Protein AF-A0A645JPK5-F1 (afdb_monomer)

Radius of gyration: 47.93 Å; Cα contacts (8 Å, |Δi|>4): 24; chains: 1; bounding box: 99×26×130 Å

Structure (mmCIF, N/CA/C/O backbone):
data_AF-A0A645JPK5-F1
#
_entry.id   AF-A0A645JPK5-F1
#
loop_
_atom_site.group_PDB
_atom_site.id
_atom_site.type_symbol
_atom_site.label_atom_id
_atom_site.label_alt_id
_atom_site.label_comp_id
_atom_site.label_asym_id
_atom_site.label_entity_id
_atom_site.label_seq_id
_atom_site.pdbx_PDB_ins_code
_atom_site.Cartn_x
_atom_site.Cartn_y
_atom_site.Cartn_z
_atom_site.occupancy
_atom_site.B_iso_or_equiv
_atom_site.auth_seq_id
_atom_site.auth_comp_id
_atom_site.auth_asym_id
_atom_site.auth_atom_id
_atom_site.pdbx_PDB_model_num
ATOM 1 N N . MET A 1 1 ? 62.594 5.667 -99.489 1.00 52.34 1 MET A N 1
ATOM 2 C CA . MET A 1 1 ? 62.753 5.008 -98.170 1.00 52.34 1 MET A CA 1
ATOM 3 C C . MET A 1 1 ? 61.834 5.571 -97.069 1.00 52.34 1 MET A C 1
ATOM 5 O O . MET A 1 1 ? 61.989 5.196 -95.918 1.00 52.34 1 MET A O 1
ATOM 9 N N . THR A 1 2 ? 60.849 6.430 -97.371 1.00 61.88 2 THR A N 1
ATOM 10 C CA . THR A 1 2 ? 60.005 7.110 -96.360 1.00 61.88 2 THR A CA 1
ATOM 11 C C . THR A 1 2 ? 58.621 6.485 -96.132 1.00 61.88 2 THR A C 1
ATOM 13 O O . THR A 1 2 ? 57.985 6.806 -95.134 1.00 61.88 2 THR A O 1
ATOM 16 N N . GLN A 1 3 ? 58.155 5.581 -97.003 1.00 62.41 3 GLN A N 1
ATOM 17 C CA . GLN A 1 3 ? 56.875 4.873 -96.820 1.00 62.41 3 GLN A CA 1
ATOM 18 C C . GLN A 1 3 ? 56.966 3.747 -95.782 1.00 62.41 3 GLN A C 1
ATOM 20 O O . GLN A 1 3 ? 56.109 3.652 -94.914 1.00 62.41 3 GLN A O 1
ATOM 25 N N . LEU A 1 4 ? 58.057 2.976 -95.777 1.00 62.00 4 LEU A N 1
ATOM 26 C CA . LEU A 1 4 ? 58.202 1.825 -94.880 1.00 62.00 4 LEU A CA 1
ATOM 27 C C . LEU A 1 4 ? 58.240 2.217 -93.391 1.00 62.00 4 LEU A C 1
ATOM 29 O O . LEU A 1 4 ? 57.650 1.542 -92.554 1.00 62.00 4 LEU A O 1
ATOM 33 N N . ASN A 1 5 ? 58.860 3.356 -93.060 1.00 69.94 5 ASN A N 1
ATOM 34 C CA . ASN A 1 5 ? 58.852 3.886 -91.691 1.00 69.94 5 ASN A CA 1
ATOM 35 C C . ASN A 1 5 ? 57.457 4.346 -91.243 1.00 69.94 5 ASN A C 1
ATOM 37 O O . ASN A 1 5 ? 57.164 4.323 -90.049 1.00 69.94 5 ASN A O 1
ATOM 41 N N . ARG A 1 6 ? 56.595 4.763 -92.180 1.00 72.69 6 ARG A N 1
ATOM 42 C CA . ARG A 1 6 ? 55.218 5.159 -91.876 1.00 72.69 6 ARG A CA 1
ATOM 43 C C . ARG A 1 6 ? 54.347 3.933 -91.627 1.00 72.69 6 ARG A C 1
ATOM 45 O O . ARG A 1 6 ? 53.636 3.916 -90.629 1.00 72.69 6 ARG A O 1
ATOM 52 N N . ASP A 1 7 ? 54.476 2.901 -92.452 1.00 69.81 7 ASP A N 1
ATOM 53 C CA . ASP A 1 7 ? 53.719 1.657 -92.276 1.00 69.81 7 ASP A CA 1
ATOM 54 C C . ASP A 1 7 ? 54.111 0.952 -90.969 1.00 69.81 7 ASP A C 1
ATOM 56 O O . ASP A 1 7 ? 53.245 0.526 -90.204 1.00 69.81 7 ASP A O 1
ATOM 60 N N . TYR A 1 8 ? 55.405 0.934 -90.630 1.00 75.69 8 TYR A N 1
ATOM 61 C CA . TYR A 1 8 ? 55.874 0.393 -89.351 1.00 75.69 8 TYR A CA 1
ATOM 62 C C . TYR A 1 8 ? 55.350 1.196 -88.149 1.00 75.69 8 TYR A C 1
ATOM 64 O O . TYR A 1 8 ? 54.954 0.616 -87.138 1.00 75.69 8 TYR A O 1
ATOM 72 N N . ALA A 1 9 ? 55.289 2.529 -88.261 1.00 74.19 9 ALA A N 1
ATOM 73 C CA . ALA A 1 9 ? 54.718 3.383 -87.221 1.00 74.19 9 ALA A CA 1
ATOM 74 C C . ALA A 1 9 ? 53.208 3.148 -87.035 1.00 74.19 9 ALA A C 1
ATOM 76 O O . ALA A 1 9 ? 52.733 3.128 -85.899 1.00 74.19 9 ALA A O 1
ATOM 77 N N . VAL A 1 10 ? 52.462 2.911 -88.120 1.00 77.62 10 VAL A N 1
ATOM 78 C CA . VAL A 1 10 ? 51.020 2.614 -88.069 1.00 77.62 10 VAL A CA 1
ATOM 79 C C . VAL A 1 10 ? 50.760 1.244 -87.442 1.00 77.62 10 VAL A C 1
ATOM 81 O O . VAL A 1 10 ? 49.913 1.123 -86.556 1.00 77.62 10 VAL A O 1
ATOM 84 N N . HIS A 1 11 ? 51.508 0.211 -87.836 1.00 77.19 11 HIS A N 1
ATOM 85 C CA . HIS A 1 11 ? 51.357 -1.122 -87.249 1.00 77.19 11 HIS A CA 1
ATOM 86 C C . HIS A 1 11 ? 51.757 -1.159 -85.772 1.00 77.19 11 HIS A C 1
ATOM 88 O O . HIS A 1 11 ? 51.041 -1.758 -84.967 1.00 77.19 11 HIS A O 1
ATOM 94 N N . LYS A 1 12 ? 52.838 -0.465 -85.398 1.00 80.06 12 LYS A N 1
ATOM 95 C CA . LYS A 1 12 ? 53.250 -0.330 -83.998 1.00 80.06 12 LYS A CA 1
ATOM 96 C C . LYS A 1 12 ? 52.199 0.416 -83.172 1.00 80.06 12 LYS A C 1
ATOM 98 O O . LYS A 1 12 ? 51.814 -0.067 -82.116 1.00 80.06 12 LYS A O 1
ATOM 103 N N . SER A 1 13 ? 51.663 1.525 -83.685 1.00 79.50 13 SER A N 1
ATOM 104 C CA . SER A 1 13 ? 50.603 2.282 -83.007 1.00 79.50 13 SER A CA 1
ATOM 105 C C . SER A 1 13 ? 49.329 1.455 -82.800 1.00 79.50 13 SER A C 1
ATOM 107 O O . SER A 1 13 ? 48.728 1.524 -81.728 1.00 79.50 13 SER A O 1
ATOM 109 N N . ASN A 1 14 ? 48.937 0.636 -83.781 1.00 80.00 14 ASN A N 1
ATOM 110 C CA . ASN A 1 14 ? 47.798 -0.270 -83.634 1.00 80.00 14 ASN A CA 1
ATOM 111 C C . ASN A 1 14 ? 48.060 -1.344 -82.570 1.00 80.00 14 ASN A C 1
ATOM 113 O O . ASN A 1 14 ? 47.194 -1.579 -81.729 1.00 80.00 14 ASN A O 1
ATOM 117 N N . TYR A 1 15 ? 49.249 -1.951 -82.556 1.00 83.12 15 TYR A N 1
ATOM 118 C CA . TYR A 1 15 ? 49.629 -2.927 -81.533 1.00 83.12 15 TYR A CA 1
ATOM 119 C C . TYR A 1 15 ? 49.631 -2.310 -80.127 1.00 83.12 15 TYR A C 1
ATOM 121 O O . TYR A 1 15 ? 48.986 -2.844 -79.224 1.00 83.12 15 TYR A O 1
ATOM 129 N N . ASP A 1 16 ? 50.255 -1.141 -79.968 1.00 81.94 16 ASP A N 1
ATOM 130 C CA . ASP A 1 16 ? 50.307 -0.412 -78.698 1.00 81.94 16 ASP A CA 1
ATOM 131 C C . ASP A 1 16 ? 48.888 -0.058 -78.207 1.00 81.94 16 ASP A C 1
ATOM 133 O O . ASP A 1 16 ? 48.585 -0.191 -77.021 1.00 81.94 16 ASP A O 1
ATOM 137 N N . SER A 1 17 ? 47.968 0.294 -79.117 1.00 79.94 17 SER A N 1
ATOM 138 C CA . SER A 1 17 ? 46.566 0.572 -78.770 1.00 79.94 17 SER A CA 1
ATOM 139 C C . SER A 1 17 ? 45.796 -0.665 -78.283 1.00 79.94 17 SER A C 1
ATOM 141 O O . SER A 1 17 ? 44.958 -0.562 -77.384 1.00 79.94 17 SER A O 1
ATOM 143 N N . LEU A 1 18 ? 46.082 -1.844 -78.847 1.00 81.06 18 LEU A N 1
ATOM 144 C CA . LEU A 1 18 ? 45.446 -3.102 -78.452 1.00 81.06 18 LEU A CA 1
ATOM 145 C C . LEU A 1 18 ? 45.984 -3.597 -77.104 1.00 81.06 18 LEU A C 1
ATOM 147 O O . LEU A 1 18 ? 45.203 -4.066 -76.274 1.00 81.06 18 LEU A O 1
ATOM 151 N N . VAL A 1 19 ? 47.287 -3.436 -76.855 1.00 82.69 19 VAL A N 1
ATOM 152 C CA . VAL A 1 19 ? 47.909 -3.742 -75.558 1.00 82.69 19 VAL A CA 1
ATOM 153 C C . VAL A 1 19 ? 47.362 -2.819 -74.469 1.00 82.69 19 VAL A C 1
ATOM 155 O O . VAL A 1 19 ? 46.902 -3.310 -73.439 1.00 82.69 19 VAL A O 1
ATOM 158 N N . ALA A 1 20 ? 47.287 -1.511 -74.728 1.00 80.56 20 ALA A N 1
ATOM 159 C CA . ALA A 1 20 ? 46.745 -0.545 -73.774 1.00 80.56 20 ALA A CA 1
ATOM 160 C C . ALA A 1 20 ? 45.283 -0.843 -73.395 1.00 80.56 20 ALA A C 1
ATOM 162 O O . ALA A 1 20 ? 44.911 -0.756 -72.224 1.00 80.56 20 ALA A O 1
ATOM 163 N N . ARG A 1 21 ? 44.447 -1.252 -74.360 1.00 78.81 21 ARG A N 1
ATOM 164 C CA . ARG A 1 21 ? 43.059 -1.673 -74.089 1.00 78.81 21 ARG A CA 1
ATOM 165 C C . ARG A 1 21 ? 42.990 -2.925 -73.218 1.00 78.81 21 ARG A C 1
ATOM 167 O O . ARG A 1 21 ? 42.146 -2.987 -72.329 1.00 78.81 21 ARG A O 1
ATOM 174 N N . ARG A 1 22 ? 43.870 -3.904 -73.453 1.00 77.75 22 ARG A N 1
ATOM 175 C CA . ARG A 1 22 ? 43.942 -5.127 -72.641 1.00 77.75 22 ARG A CA 1
ATOM 176 C C . ARG A 1 22 ? 44.355 -4.818 -71.205 1.00 77.75 22 ARG A C 1
ATOM 178 O O . ARG A 1 22 ? 43.772 -5.364 -70.276 1.00 77.75 22 ARG A O 1
ATOM 185 N N . GLU A 1 23 ? 45.326 -3.934 -71.026 1.00 76.25 23 GLU A N 1
ATOM 186 C CA . GLU A 1 23 ? 45.804 -3.543 -69.702 1.00 76.25 23 GLU A CA 1
ATOM 187 C C . GLU A 1 23 ? 44.753 -2.723 -68.944 1.00 76.25 23 GLU A C 1
ATOM 189 O O . GLU A 1 23 ? 44.477 -3.003 -67.784 1.00 76.25 23 GLU A O 1
ATOM 194 N N . SER A 1 24 ? 44.050 -1.822 -69.637 1.00 73.25 24 SER A N 1
ATOM 195 C CA . SER A 1 24 ? 42.913 -1.075 -69.077 1.00 73.25 24 SER A CA 1
ATOM 196 C C . SER A 1 24 ? 41.768 -1.996 -68.638 1.00 73.25 24 SER A C 1
ATOM 198 O O . SER A 1 24 ? 41.177 -1.787 -67.582 1.00 73.25 24 SER A O 1
ATOM 200 N N . ALA A 1 25 ? 41.461 -3.033 -69.428 1.00 73.12 25 ALA A N 1
ATOM 201 C CA . ALA A 1 25 ? 40.446 -4.025 -69.080 1.00 73.12 25 ALA A CA 1
ATOM 202 C C . ALA A 1 25 ? 40.879 -4.897 -67.891 1.00 73.12 25 ALA A C 1
ATOM 204 O O . ALA A 1 25 ? 40.071 -5.149 -67.005 1.00 73.12 25 ALA A O 1
ATOM 205 N N . ASN A 1 26 ? 42.151 -5.303 -67.826 1.00 74.69 26 ASN A N 1
ATOM 206 C CA . ASN A 1 26 ? 42.689 -6.021 -66.669 1.00 74.69 26 ASN A CA 1
ATOM 207 C C . ASN A 1 26 ? 42.654 -5.166 -65.394 1.00 74.69 26 ASN A C 1
ATOM 209 O O . ASN A 1 26 ? 42.289 -5.682 -64.346 1.00 74.69 26 ASN A O 1
ATOM 213 N N . ILE A 1 27 ? 42.975 -3.870 -65.478 1.00 71.56 27 ILE A N 1
ATOM 214 C CA . ILE A 1 27 ? 42.862 -2.943 -64.341 1.00 71.56 27 ILE A CA 1
ATOM 215 C C . ILE A 1 27 ? 41.398 -2.812 -63.911 1.00 71.56 27 ILE A C 1
ATOM 217 O O . ILE A 1 27 ? 41.111 -2.879 -62.722 1.00 71.56 27 ILE A O 1
ATOM 221 N N . ALA A 1 28 ? 40.460 -2.685 -64.853 1.00 67.44 28 ALA A N 1
ATOM 222 C CA . ALA A 1 28 ? 39.035 -2.626 -64.533 1.00 67.44 28 ALA A CA 1
ATOM 223 C C . ALA A 1 28 ? 38.531 -3.913 -63.850 1.00 67.44 28 ALA A C 1
ATOM 225 O O . ALA A 1 28 ? 37.769 -3.824 -62.892 1.00 67.44 28 ALA A O 1
ATOM 226 N N . VAL A 1 29 ? 38.988 -5.090 -64.294 1.00 64.44 29 VAL A N 1
ATOM 227 C CA . VAL A 1 29 ? 38.654 -6.387 -63.675 1.00 64.44 29 VAL A CA 1
ATOM 228 C C . VAL A 1 29 ? 39.289 -6.532 -62.287 1.00 64.44 29 VAL A C 1
ATOM 230 O O . VAL A 1 29 ? 38.635 -7.011 -61.366 1.00 64.44 29 VAL A O 1
ATOM 233 N N . GLU A 1 30 ? 40.534 -6.091 -62.102 1.00 61.00 30 GLU A N 1
ATOM 234 C CA . GLU A 1 30 ? 41.189 -6.095 -60.787 1.00 61.00 30 GLU A CA 1
ATOM 235 C C . GLU A 1 30 ? 40.495 -5.127 -59.812 1.00 61.00 30 GLU A C 1
ATOM 237 O O . GLU A 1 30 ? 40.302 -5.458 -58.644 1.00 61.00 30 GLU A O 1
ATOM 242 N N . MET A 1 31 ? 40.040 -3.963 -60.290 1.00 60.03 31 MET A N 1
ATOM 243 C CA . MET A 1 31 ? 39.270 -3.012 -59.481 1.00 60.03 31 MET A CA 1
ATOM 244 C C . MET A 1 31 ? 37.867 -3.527 -59.131 1.00 60.03 31 MET A C 1
ATOM 246 O O . MET A 1 31 ? 37.408 -3.285 -58.016 1.00 60.03 31 MET A O 1
ATOM 250 N N . ASP A 1 32 ? 37.199 -4.259 -60.025 1.00 59.25 32 ASP A N 1
ATOM 251 C CA . ASP A 1 32 ? 35.914 -4.925 -59.746 1.00 59.25 32 ASP A CA 1
ATOM 252 C C . ASP A 1 32 ? 36.083 -6.045 -58.697 1.00 59.25 32 ASP A C 1
ATOM 254 O O . ASP A 1 32 ? 35.344 -6.115 -57.715 1.00 59.25 32 ASP A O 1
ATOM 258 N N . ASN A 1 33 ? 37.152 -6.843 -58.806 1.00 57.72 33 ASN A N 1
ATOM 259 C CA . ASN A 1 33 ? 37.477 -7.883 -57.824 1.00 57.72 33 ASN A CA 1
ATOM 260 C C . ASN A 1 33 ? 37.877 -7.317 -56.447 1.00 57.72 33 ASN A C 1
ATOM 262 O O . ASN A 1 33 ? 37.558 -7.924 -55.423 1.00 57.72 33 ASN A O 1
ATOM 266 N N . GLN A 1 34 ? 38.542 -6.157 -56.391 1.00 55.06 34 GLN A N 1
ATOM 267 C CA . GLN A 1 34 ? 38.880 -5.480 -55.129 1.00 55.06 34 GLN A CA 1
ATOM 268 C C . GLN A 1 34 ? 37.705 -4.699 -54.519 1.00 55.06 34 GLN A C 1
ATOM 270 O O . GLN A 1 34 ? 37.678 -4.497 -53.305 1.00 55.06 34 GLN A O 1
ATOM 275 N N . SER A 1 35 ? 36.721 -4.285 -55.322 1.00 52.12 35 SER A N 1
ATOM 276 C CA . SER A 1 35 ? 35.506 -3.603 -54.843 1.00 52.12 35 SER A CA 1
ATOM 277 C C . SER A 1 35 ? 34.378 -4.564 -54.439 1.00 52.12 35 SER A C 1
ATOM 279 O O . SER A 1 35 ? 33.389 -4.136 -53.846 1.00 52.12 35 SER A O 1
ATOM 281 N N . GLY A 1 36 ? 34.563 -5.873 -54.650 1.00 50.22 36 GLY A N 1
ATOM 282 C CA . GLY A 1 36 ? 33.669 -6.947 -54.200 1.00 50.22 36 GLY A CA 1
ATOM 283 C C . GLY A 1 36 ? 33.654 -7.216 -52.688 1.00 50.22 36 GLY A C 1
ATOM 284 O O . GLY A 1 36 ? 32.932 -8.105 -52.234 1.00 50.22 36 GLY A O 1
ATOM 285 N N . ILE A 1 37 ? 34.400 -6.460 -51.877 1.00 51.72 37 ILE A N 1
ATOM 286 C CA . ILE A 1 37 ? 34.149 -6.413 -50.434 1.00 51.72 37 ILE A CA 1
ATOM 287 C C . ILE A 1 37 ? 33.041 -5.391 -50.244 1.00 51.72 37 ILE A C 1
ATOM 289 O O . ILE A 1 37 ? 33.301 -4.197 -50.129 1.00 51.72 37 ILE A O 1
ATOM 293 N N . ALA A 1 38 ? 31.803 -5.890 -50.279 1.00 51.41 38 ALA A N 1
ATOM 294 C CA . ALA A 1 38 ? 30.608 -5.168 -49.882 1.00 51.41 38 ALA A CA 1
ATOM 295 C C . ALA A 1 38 ? 30.952 -4.243 -48.715 1.00 51.41 38 ALA A C 1
ATOM 297 O O . ALA A 1 38 ? 31.293 -4.713 -47.628 1.00 51.41 38 ALA A O 1
ATOM 298 N N . ASP A 1 39 ? 30.926 -2.942 -48.990 1.00 52.34 39 ASP A N 1
ATOM 299 C CA . ASP A 1 39 ? 31.147 -1.896 -48.013 1.00 52.34 39 ASP A CA 1
ATOM 300 C C . ASP A 1 39 ? 30.074 -2.111 -46.946 1.00 52.34 39 ASP A C 1
ATOM 302 O O . ASP A 1 39 ? 28.894 -1.801 -47.144 1.00 52.34 39 ASP A O 1
ATOM 306 N N . PHE A 1 40 ? 30.455 -2.798 -45.868 1.00 52.53 40 PHE A N 1
ATOM 307 C CA . PHE A 1 40 ? 29.583 -3.141 -44.759 1.00 52.53 40 PHE A CA 1
ATOM 308 C C . PHE A 1 40 ? 29.365 -1.829 -44.014 1.00 52.53 40 PHE A C 1
ATOM 310 O O . PHE A 1 40 ? 29.946 -1.566 -42.961 1.00 52.53 40 PHE A O 1
ATOM 317 N N . ARG A 1 41 ? 28.558 -0.941 -44.605 1.00 61.97 41 ARG A N 1
ATOM 318 C CA . ARG A 1 41 ? 27.991 0.181 -43.883 1.00 61.97 41 ARG A CA 1
ATOM 319 C C . ARG A 1 41 ? 27.292 -0.445 -42.700 1.00 61.97 41 ARG A C 1
ATOM 321 O O . ARG A 1 41 ? 26.400 -1.275 -42.861 1.00 61.97 41 ARG A O 1
ATOM 328 N N . LEU A 1 42 ? 27.749 -0.054 -41.522 1.00 56.88 42 LEU A N 1
ATOM 329 C CA . LEU A 1 42 ? 27.068 -0.274 -40.267 1.00 56.88 42 LEU A CA 1
ATOM 330 C C . LEU A 1 42 ? 25.696 0.410 -40.378 1.00 56.88 42 LEU A C 1
ATOM 332 O O . LEU A 1 42 ? 25.535 1.582 -40.047 1.00 56.88 42 LEU A O 1
ATOM 336 N N . ILE A 1 43 ? 24.743 -0.293 -40.982 1.00 58.88 43 ILE A N 1
ATOM 337 C CA . ILE A 1 43 ? 23.341 0.080 -41.043 1.00 58.88 43 ILE A CA 1
ATOM 338 C C . ILE A 1 43 ? 22.788 -0.323 -39.681 1.00 58.88 43 ILE A C 1
ATOM 340 O O . ILE A 1 43 ? 22.808 -1.493 -39.314 1.00 58.88 43 ILE A O 1
ATOM 344 N N . ASP A 1 44 ? 22.357 0.695 -38.954 1.00 55.41 44 ASP A N 1
ATOM 345 C CA . ASP A 1 44 ? 21.811 0.680 -37.605 1.00 55.41 44 ASP A CA 1
ATOM 346 C C . ASP A 1 44 ? 22.796 0.398 -36.461 1.00 55.41 44 ASP A C 1
ATOM 348 O O . ASP A 1 44 ? 23.092 -0.757 -36.140 1.00 55.41 44 ASP A O 1
ATOM 352 N N . PRO A 1 45 ? 23.259 1.449 -35.740 1.00 62.25 45 PRO A N 1
ATOM 353 C CA . PRO A 1 45 ? 23.682 1.250 -34.360 1.00 62.25 45 PRO A CA 1
ATOM 354 C C . PRO A 1 45 ? 22.575 0.492 -33.608 1.00 62.25 45 PRO A C 1
ATOM 356 O O . PRO A 1 45 ? 21.397 0.796 -33.810 1.00 62.25 45 PRO A O 1
ATOM 359 N N . PRO A 1 46 ? 22.912 -0.476 -32.736 1.00 60.72 46 PRO A N 1
ATOM 360 C CA . PRO A 1 46 ? 21.912 -1.194 -31.963 1.00 60.72 46 PRO A CA 1
ATOM 361 C C . PRO A 1 46 ? 21.067 -0.172 -31.206 1.00 60.72 46 PRO A C 1
ATOM 363 O O . PRO A 1 46 ? 21.566 0.535 -30.328 1.00 60.72 46 PRO A O 1
ATOM 366 N N . SER A 1 47 ? 19.788 -0.066 -31.567 1.00 59.12 47 SER A N 1
ATOM 367 C CA . SER A 1 47 ? 18.840 0.750 -30.830 1.00 59.12 47 SER A CA 1
ATOM 368 C C . SER A 1 47 ? 18.726 0.138 -29.440 1.00 59.12 47 SER A C 1
ATOM 370 O O . SER A 1 47 ? 18.031 -0.862 -29.248 1.00 59.12 47 SER A O 1
ATOM 372 N N . LEU A 1 48 ? 19.449 0.705 -28.474 1.00 55.88 48 LEU A N 1
ATOM 373 C CA . LEU A 1 48 ? 19.211 0.451 -27.061 1.00 55.88 48 LEU A CA 1
ATOM 374 C C . LEU A 1 48 ? 17.711 0.671 -26.841 1.00 55.88 48 LEU A C 1
ATOM 376 O O . LEU A 1 48 ? 17.232 1.768 -27.142 1.00 55.88 48 LEU A O 1
ATOM 380 N N . PRO A 1 49 ? 16.944 -0.345 -26.409 1.00 54.72 49 PRO A N 1
ATOM 381 C CA . PRO A 1 49 ? 15.511 -0.193 -26.233 1.00 54.72 49 PRO A CA 1
ATOM 382 C C . PRO A 1 49 ? 15.244 0.944 -25.245 1.00 54.72 49 PRO A C 1
ATOM 384 O O . PRO A 1 49 ? 15.417 0.802 -24.040 1.00 54.72 49 PRO A O 1
ATOM 387 N N . ILE A 1 50 ? 14.810 2.087 -25.772 1.00 56.91 50 ILE A N 1
ATOM 388 C CA . ILE A 1 50 ? 14.510 3.322 -25.026 1.00 56.91 50 ILE A CA 1
ATOM 389 C C . ILE A 1 50 ? 13.228 3.194 -24.188 1.00 56.91 50 ILE A C 1
ATOM 391 O O . ILE A 1 50 ? 12.790 4.141 -23.541 1.00 56.91 50 ILE A O 1
ATOM 395 N N . LYS A 1 51 ? 12.588 2.022 -24.225 1.00 53.16 51 LYS A N 1
ATOM 396 C CA . LYS A 1 51 ? 11.425 1.681 -23.417 1.00 53.16 51 LYS A CA 1
ATOM 397 C C . LYS A 1 51 ? 11.691 0.354 -22.721 1.00 53.16 51 LYS A C 1
ATOM 399 O O . LYS A 1 51 ? 11.940 -0.637 -23.413 1.00 53.16 51 LYS A O 1
ATOM 404 N N . PRO A 1 52 ? 11.629 0.310 -21.380 1.00 52.31 52 PRO A N 1
ATOM 405 C CA . PRO A 1 52 ? 11.790 -0.936 -20.660 1.00 52.31 52 PRO A CA 1
ATOM 406 C C . PRO A 1 52 ? 10.704 -1.905 -21.130 1.00 52.31 52 PRO A C 1
ATOM 408 O O . PRO A 1 52 ? 9.517 -1.626 -21.010 1.00 52.31 52 PRO A O 1
ATOM 411 N N . SER A 1 53 ? 11.109 -3.059 -21.659 1.00 54.41 53 SER A N 1
ATOM 412 C CA . SER A 1 53 ? 10.222 -4.128 -22.149 1.00 54.41 53 SER A CA 1
ATOM 413 C C . SER A 1 53 ? 9.449 -4.842 -21.027 1.00 54.41 53 SER A C 1
ATOM 415 O O . SER A 1 53 ? 8.836 -5.883 -21.251 1.00 54.41 53 SER A O 1
ATOM 417 N N . ALA A 1 54 ? 9.497 -4.307 -19.805 1.00 50.94 54 ALA A N 1
ATOM 418 C CA . ALA A 1 54 ? 8.759 -4.803 -18.659 1.00 50.94 54 ALA A CA 1
ATOM 419 C C . ALA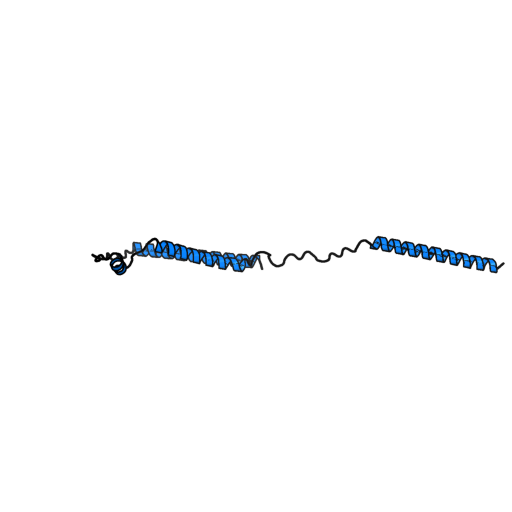 A 1 54 ? 7.464 -3.990 -18.511 1.00 50.94 54 ALA A C 1
ATOM 421 O O . ALA A 1 54 ? 7.518 -2.767 -18.638 1.00 50.94 54 ALA A O 1
ATOM 422 N N . PRO A 1 55 ? 6.325 -4.639 -18.209 1.00 57.38 55 PRO A N 1
ATOM 423 C CA . PRO A 1 55 ? 5.034 -3.967 -18.072 1.00 57.38 55 PRO 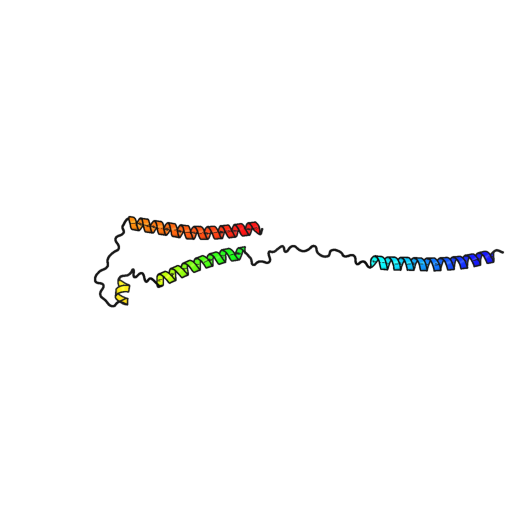A CA 1
ATOM 424 C C . PRO A 1 55 ? 5.152 -2.768 -17.129 1.00 57.38 55 PRO A C 1
ATOM 426 O O . PRO A 1 55 ? 5.841 -2.881 -16.114 1.00 57.38 55 PRO A O 1
ATOM 429 N N . ASP A 1 56 ? 4.513 -1.646 -17.487 1.00 63.75 56 ASP A N 1
ATOM 430 C CA . ASP A 1 56 ? 4.594 -0.336 -16.821 1.00 63.75 56 ASP A CA 1
ATOM 431 C C . ASP A 1 56 ? 4.637 -0.465 -15.286 1.00 63.75 56 ASP A C 1
ATOM 433 O O . ASP A 1 56 ? 3.604 -0.503 -14.606 1.00 63.75 56 ASP A O 1
ATOM 437 N N . ARG A 1 57 ? 5.847 -0.543 -14.715 1.00 68.06 57 ARG A N 1
ATOM 438 C CA . ARG A 1 57 ? 6.040 -0.842 -13.284 1.00 68.06 57 ARG A CA 1
ATOM 439 C C . ARG A 1 57 ? 5.421 0.249 -12.410 1.00 68.06 57 ARG A C 1
ATOM 441 O O . ARG A 1 57 ? 4.887 -0.038 -11.339 1.00 68.06 57 ARG A O 1
ATOM 448 N N . THR A 1 58 ? 5.396 1.472 -12.934 1.00 69.12 58 THR A N 1
ATOM 449 C CA . THR A 1 58 ? 4.749 2.655 -12.362 1.00 69.12 58 THR A CA 1
ATOM 450 C C . THR A 1 58 ? 3.236 2.488 -12.192 1.00 69.12 58 THR A C 1
ATOM 452 O O . THR A 1 58 ? 2.671 3.037 -11.252 1.00 69.12 58 THR A O 1
ATOM 455 N N . ARG A 1 59 ? 2.564 1.711 -13.056 1.00 75.06 59 ARG A N 1
ATOM 456 C CA . ARG A 1 59 ? 1.115 1.444 -12.963 1.00 75.06 59 ARG A CA 1
ATOM 457 C C . ARG A 1 59 ? 0.800 0.201 -12.131 1.00 75.06 59 ARG A C 1
ATOM 459 O O . ARG A 1 59 ? -0.209 0.179 -11.432 1.00 75.06 59 ARG A O 1
ATOM 466 N N . LEU A 1 60 ? 1.663 -0.816 -12.167 1.00 80.06 60 LEU A N 1
ATOM 467 C CA . LEU A 1 60 ? 1.454 -2.067 -11.428 1.00 80.06 60 LEU A CA 1
ATOM 468 C C . LEU A 1 60 ? 1.600 -1.909 -9.911 1.00 80.06 60 LEU A C 1
ATOM 470 O O . LEU A 1 60 ? 0.830 -2.511 -9.167 1.00 80.06 60 LEU A O 1
ATOM 474 N N . MET A 1 61 ? 2.547 -1.099 -9.434 1.00 82.31 61 MET A N 1
ATOM 475 C CA . MET A 1 61 ? 2.755 -0.904 -7.994 1.00 82.31 61 MET A CA 1
ATOM 476 C C . MET A 1 61 ? 1.557 -0.308 -7.235 1.00 82.31 61 MET A C 1
ATOM 478 O O . MET A 1 61 ? 1.158 -0.909 -6.234 1.00 82.31 61 MET A O 1
ATOM 482 N N . PRO A 1 62 ? 0.943 0.818 -7.657 1.00 83.25 62 PRO A N 1
ATOM 483 C CA . PRO A 1 62 ? -0.218 1.352 -6.945 1.00 83.25 62 PRO A CA 1
ATOM 484 C C . PRO A 1 62 ? -1.415 0.398 -7.026 1.00 83.25 62 PRO A C 1
ATOM 486 O O . PRO A 1 62 ? -2.182 0.285 -6.071 1.00 83.25 62 PRO A O 1
ATOM 489 N N . LEU A 1 63 ? -1.545 -0.344 -8.130 1.00 86.12 63 LEU A N 1
ATOM 490 C CA . LEU A 1 63 ? -2.617 -1.315 -8.329 1.00 86.12 63 LEU A CA 1
ATOM 491 C C . LEU A 1 63 ? -2.456 -2.540 -7.415 1.00 86.12 63 LEU A C 1
ATOM 493 O O . LEU A 1 63 ? -3.420 -2.969 -6.782 1.00 86.12 63 LEU A O 1
ATOM 497 N N . ALA A 1 64 ? -1.232 -3.049 -7.263 1.00 86.56 64 ALA A N 1
ATOM 498 C CA . ALA A 1 64 ? -0.907 -4.096 -6.297 1.00 86.56 64 ALA A CA 1
ATOM 499 C C . ALA A 1 64 ? -1.085 -3.616 -4.846 1.00 86.56 64 ALA A C 1
ATOM 501 O O . ALA A 1 64 ? -1.598 -4.358 -4.010 1.00 86.56 64 ALA A O 1
ATOM 502 N N . GLY A 1 65 ? -0.726 -2.361 -4.552 1.00 88.06 65 GLY A N 1
ATOM 503 C CA . GLY A 1 65 ? -0.974 -1.740 -3.250 1.00 88.06 65 GLY A CA 1
ATOM 504 C C . GLY A 1 65 ? -2.466 -1.679 -2.906 1.00 88.06 65 GLY A C 1
ATOM 505 O O . GLY A 1 65 ? -2.868 -2.096 -1.818 1.00 88.06 65 GLY A O 1
ATOM 506 N N . LEU A 1 66 ? -3.300 -1.237 -3.852 1.00 89.19 66 LEU A N 1
ATOM 507 C CA . LEU A 1 66 ? -4.760 -1.244 -3.707 1.00 89.19 66 LEU A CA 1
ATOM 508 C C . LEU A 1 66 ? -5.315 -2.659 -3.518 1.00 89.19 66 LEU A C 1
ATOM 510 O O . LEU A 1 66 ? -6.152 -2.871 -2.640 1.00 89.19 66 LEU A O 1
ATOM 514 N N . ALA A 1 67 ? -4.824 -3.631 -4.289 1.00 90.94 67 ALA A N 1
ATOM 515 C CA . ALA A 1 67 ? -5.216 -5.028 -4.139 1.00 90.94 67 ALA A CA 1
ATOM 516 C C . ALA A 1 67 ? -4.860 -5.579 -2.745 1.00 90.94 67 ALA A C 1
ATOM 518 O O . ALA A 1 67 ? -5.674 -6.271 -2.137 1.00 90.94 67 ALA A O 1
ATOM 519 N N . GLY A 1 68 ? -3.692 -5.222 -2.201 1.00 90.38 68 GLY A N 1
ATOM 520 C CA . GLY A 1 68 ? -3.283 -5.593 -0.844 1.00 90.38 68 GLY A CA 1
ATOM 521 C C . GLY A 1 68 ? -4.201 -5.020 0.240 1.00 90.38 68 GLY A C 1
ATOM 522 O O . GLY A 1 68 ? -4.612 -5.7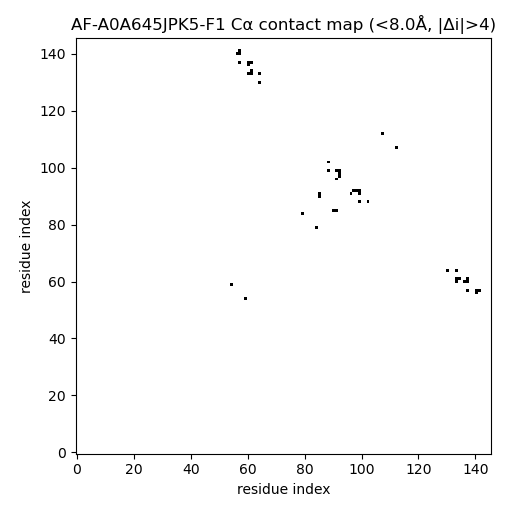47 1.146 1.00 90.38 68 GLY A O 1
ATOM 523 N N . LEU A 1 69 ? -4.593 -3.745 0.125 1.00 91.88 69 LEU A N 1
ATOM 524 C CA . LEU A 1 69 ? -5.562 -3.130 1.043 1.00 91.88 69 LEU A CA 1
ATOM 525 C C . LEU A 1 69 ? -6.938 -3.795 0.948 1.00 91.88 69 LEU A C 1
ATOM 527 O O . LEU A 1 69 ? -7.540 -4.115 1.974 1.00 91.88 69 LEU A O 1
ATOM 531 N N . ALA A 1 70 ? -7.417 -4.04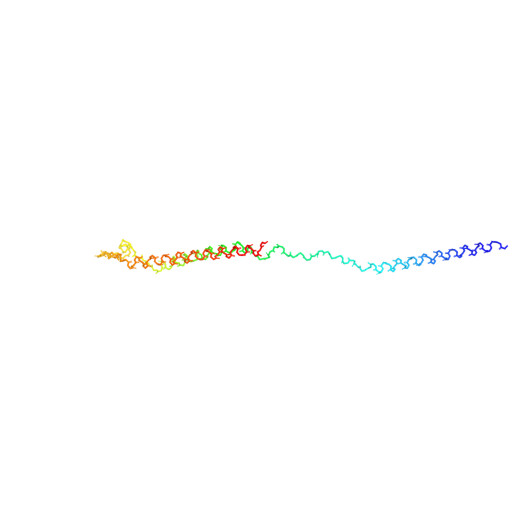3 -0.272 1.00 91.00 70 ALA A N 1
ATOM 532 C CA . ALA A 1 70 ? -8.683 -4.729 -0.501 1.00 91.00 70 ALA A CA 1
ATOM 533 C C . ALA A 1 70 ? -8.671 -6.145 0.097 1.00 91.00 70 ALA A C 1
ATOM 535 O O . ALA A 1 70 ? -9.621 -6.533 0.775 1.00 91.00 70 ALA A O 1
ATOM 536 N N . ALA A 1 71 ? -7.573 -6.886 -0.075 1.00 91.75 71 ALA A N 1
ATOM 537 C CA . ALA A 1 71 ? -7.397 -8.209 0.513 1.00 91.75 71 ALA A CA 1
ATOM 538 C C . ALA A 1 71 ? -7.388 -8.163 2.050 1.00 91.75 71 ALA A C 1
ATOM 540 O O . ALA A 1 71 ? -8.045 -8.984 2.687 1.00 91.75 71 ALA A O 1
ATOM 541 N N . GL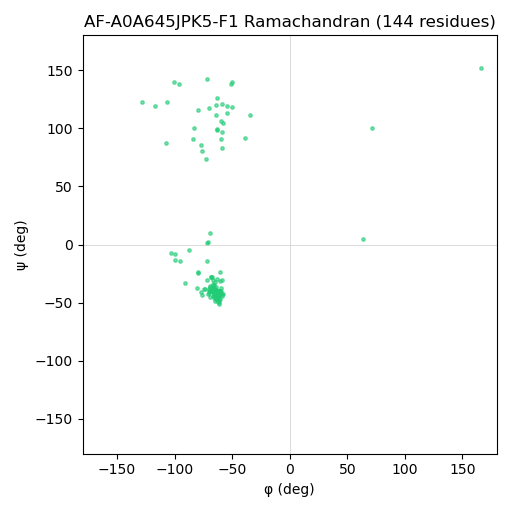Y A 1 72 ? -6.708 -7.187 2.660 1.00 88.94 72 GLY A N 1
ATOM 542 C CA . GLY A 1 72 ? -6.705 -7.007 4.116 1.00 88.94 72 GLY A CA 1
ATOM 543 C C . GLY A 1 72 ? -8.094 -6.699 4.688 1.00 88.94 72 GLY A C 1
ATOM 544 O O . GLY A 1 72 ? -8.488 -7.266 5.713 1.00 88.94 72 GLY A O 1
ATOM 545 N N . LEU A 1 73 ? -8.870 -5.854 4.001 1.00 88.88 73 LEU A N 1
ATOM 546 C CA . LEU A 1 73 ? -10.264 -5.573 4.358 1.00 88.88 73 LEU A CA 1
ATOM 547 C C . LEU A 1 73 ? -11.151 -6.808 4.192 1.00 88.88 73 LEU A C 1
ATOM 549 O O . LEU A 1 73 ? -11.909 -7.133 5.104 1.00 88.88 73 LEU A O 1
ATOM 553 N N . ALA A 1 74 ? -11.022 -7.526 3.076 1.00 89.25 74 ALA A N 1
ATOM 554 C CA . ALA A 1 74 ? -11.774 -8.751 2.819 1.00 89.25 74 ALA A CA 1
ATOM 555 C C . ALA A 1 74 ? -11.477 -9.833 3.868 1.00 89.25 74 ALA A C 1
ATOM 557 O O . ALA A 1 74 ? -12.399 -10.456 4.391 1.00 89.25 74 ALA A O 1
ATOM 558 N N . LEU A 1 75 ? -10.206 -10.010 4.239 1.00 88.56 75 LEU A N 1
ATOM 559 C CA . LEU A 1 75 ? -9.793 -10.947 5.281 1.00 88.56 75 LEU A CA 1
ATOM 560 C C . LEU A 1 75 ? -10.367 -10.549 6.646 1.00 88.56 75 LEU A C 1
ATOM 562 O O . LEU A 1 75 ? -10.918 -11.387 7.356 1.00 88.56 75 LEU A O 1
ATOM 566 N N . THR A 1 76 ? -10.289 -9.263 7.000 1.00 88.00 76 THR A N 1
ATOM 567 C CA . THR A 1 76 ? -10.859 -8.740 8.251 1.00 88.00 76 THR A CA 1
ATOM 568 C C . THR A 1 76 ? -12.370 -8.945 8.295 1.00 88.00 76 THR A C 1
ATOM 570 O O . THR A 1 76 ? -12.905 -9.377 9.315 1.00 88.00 76 THR A O 1
ATOM 573 N N . PHE A 1 77 ? -13.058 -8.688 7.183 1.00 84.06 77 PHE A N 1
ATOM 574 C CA . PHE A 1 77 ? -14.493 -8.909 7.048 1.00 84.06 77 PHE A CA 1
ATOM 575 C C . PHE A 1 77 ? -14.853 -10.391 7.202 1.00 84.06 77 PHE A C 1
ATOM 577 O O . PHE A 1 77 ? -15.760 -10.725 7.960 1.00 84.06 77 PHE A O 1
ATOM 584 N N . LEU A 1 78 ? -14.104 -11.289 6.560 1.00 85.94 78 LEU A N 1
ATOM 585 C CA . LEU A 1 78 ? -14.309 -12.732 6.671 1.00 85.94 78 LEU A CA 1
ATOM 586 C C . LEU A 1 78 ? -14.104 -13.224 8.112 1.00 85.94 78 LEU A C 1
ATOM 588 O O . LEU A 1 78 ? -14.942 -13.951 8.644 1.00 85.94 78 LEU A O 1
ATOM 592 N N . ILE A 1 79 ? -13.037 -12.770 8.777 1.00 83.19 79 ILE A N 1
ATOM 593 C CA . ILE A 1 79 ? -12.775 -13.068 10.194 1.00 83.19 79 ILE A CA 1
ATOM 594 C C . ILE A 1 79 ? -13.898 -12.515 11.083 1.00 83.19 79 ILE A C 1
ATOM 596 O O . ILE A 1 79 ? -14.328 -13.186 12.022 1.00 83.19 79 ILE A O 1
ATOM 600 N N . SER A 1 80 ? -14.402 -11.316 10.784 1.00 80.50 80 SER A N 1
ATOM 601 C CA . SER A 1 80 ? -15.518 -10.716 11.516 1.00 80.50 80 SER A CA 1
ATOM 602 C C . SER A 1 80 ? -16.840 -11.451 11.292 1.00 80.50 80 SER A C 1
ATOM 604 O O . SER A 1 80 ? -17.683 -11.427 12.182 1.00 80.50 80 SER A O 1
ATOM 606 N N . G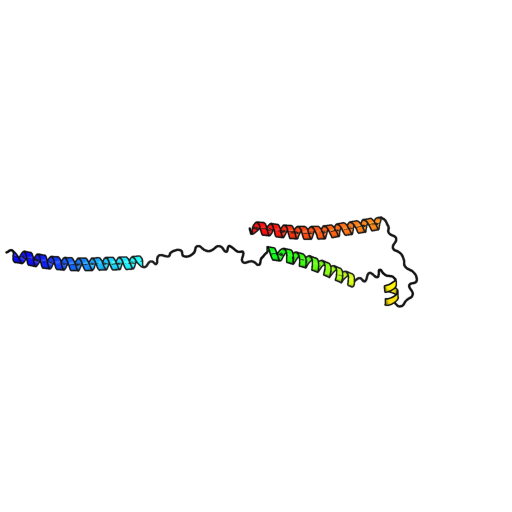LN A 1 81 ? -17.037 -12.110 10.148 1.00 76.88 81 GLN A N 1
ATOM 607 C CA . GLN A 1 81 ? -18.190 -12.991 9.943 1.00 76.88 81 GLN A CA 1
ATOM 608 C C . GLN A 1 81 ? -18.047 -14.312 10.710 1.00 76.88 81 GLN A C 1
ATOM 610 O O . GLN A 1 81 ? -19.019 -14.798 11.281 1.00 76.88 81 GLN A O 1
ATOM 615 N N . LEU A 1 82 ? -16.835 -14.873 10.779 1.00 74.50 82 LEU A N 1
ATOM 616 C CA . LEU A 1 82 ? -16.540 -16.109 11.521 1.00 74.50 82 LEU A CA 1
ATOM 617 C C . LEU A 1 82 ? -16.657 -15.938 13.046 1.00 74.50 82 LEU A C 1
ATOM 619 O O . LEU A 1 82 ? -16.954 -16.897 13.757 1.00 74.50 82 LEU A O 1
ATOM 623 N N . LYS A 1 83 ? -16.436 -14.723 13.559 1.00 56.94 83 LYS A N 1
ATOM 624 C CA . LYS A 1 83 ? -16.705 -14.341 14.951 1.00 56.94 83 LYS A CA 1
ATOM 625 C C . LYS A 1 83 ? -17.930 -13.426 15.001 1.00 56.94 83 LYS A C 1
ATOM 627 O O . LYS A 1 83 ? -17.748 -12.209 15.006 1.00 56.94 83 LYS A O 1
ATOM 632 N N . PRO A 1 84 ? -19.162 -13.965 15.083 1.00 54.69 84 PRO A N 1
ATOM 633 C CA . PRO A 1 84 ? -20.346 -13.136 15.243 1.00 54.69 84 PRO A CA 1
ATOM 634 C C . PRO A 1 84 ? -20.246 -12.394 16.579 1.00 54.69 84 PRO A C 1
ATOM 636 O O . PRO A 1 84 ? -20.495 -12.936 17.656 1.00 54.69 84 PRO A O 1
ATOM 639 N N . ALA A 1 85 ? -19.823 -11.134 16.523 1.00 55.84 85 ALA A N 1
ATOM 640 C CA . ALA A 1 85 ? -19.878 -10.227 17.651 1.00 55.84 85 ALA A CA 1
ATOM 641 C C . ALA A 1 85 ? -21.336 -9.781 17.805 1.00 55.84 85 ALA A C 1
ATOM 643 O O . ALA A 1 85 ? -21.714 -8.708 17.331 1.00 55.84 85 ALA A O 1
ATOM 644 N N . PHE A 1 86 ? -22.163 -10.625 18.433 1.00 51.41 86 PHE A N 1
ATOM 645 C CA . PHE A 1 86 ? -23.521 -10.276 18.850 1.00 51.41 86 PHE A CA 1
ATOM 646 C C . PHE A 1 86 ? -23.444 -9.090 19.816 1.00 51.41 86 PHE A C 1
ATOM 648 O O . PHE A 1 86 ? -23.233 -9.236 21.017 1.00 51.41 86 PHE A O 1
ATOM 655 N N . SER A 1 87 ? -23.526 -7.893 19.252 1.00 52.72 87 SER A N 1
ATOM 656 C CA . SER A 1 87 ? -23.416 -6.616 19.955 1.00 52.72 87 SER A CA 1
ATOM 657 C C . SER A 1 87 ? -24.788 -6.005 20.219 1.00 52.72 87 SER A C 1
ATOM 659 O O . SER A 1 87 ? -24.890 -5.049 20.982 1.00 52.72 87 SER A O 1
ATOM 661 N N . ASP A 1 88 ? -25.841 -6.594 19.648 1.00 54.72 88 ASP A N 1
ATOM 662 C CA . ASP A 1 88 ? -27.210 -6.155 19.834 1.00 54.72 88 ASP A CA 1
ATOM 663 C C . ASP A 1 88 ? -28.053 -7.236 20.524 1.00 54.72 88 ASP A C 1
ATOM 665 O O . ASP A 1 88 ? -28.245 -8.347 20.036 1.00 54.72 88 ASP A O 1
ATOM 669 N N . SER A 1 89 ? -28.580 -6.886 21.691 1.00 51.59 89 SER A N 1
ATOM 670 C CA . SER A 1 89 ? -29.488 -7.730 22.471 1.00 51.59 89 SER A CA 1
ATOM 671 C C . SER A 1 89 ? -30.792 -8.076 21.736 1.00 51.59 89 SER A C 1
ATOM 673 O O . SER A 1 89 ? -31.397 -9.108 22.033 1.00 51.59 89 SER A O 1
ATOM 675 N N . ARG A 1 90 ? -31.215 -7.261 20.752 1.00 52.00 90 ARG A N 1
ATOM 676 C CA . ARG A 1 90 ? -32.382 -7.560 19.902 1.00 52.00 90 ARG A CA 1
ATOM 677 C C . ARG A 1 90 ? -32.120 -8.700 18.922 1.00 52.00 90 ARG A C 1
ATOM 679 O O . ARG A 1 90 ? -32.955 -9.595 18.832 1.00 52.00 90 ARG A O 1
ATOM 686 N N . SER A 1 91 ? -30.949 -8.726 18.282 1.00 54.62 91 SER A N 1
ATOM 687 C CA . SER A 1 91 ? -30.569 -9.824 17.378 1.00 54.62 91 SER A CA 1
ATOM 688 C C . SER A 1 91 ? -30.378 -11.153 18.121 1.00 54.62 91 SER A C 1
ATOM 690 O O . SER A 1 91 ? -30.732 -12.204 17.596 1.00 54.62 91 SER A O 1
ATOM 692 N N . LEU A 1 92 ? -29.944 -11.124 19.389 1.00 55.97 92 LEU A N 1
ATOM 693 C CA . LEU A 1 92 ? -29.954 -12.313 20.254 1.00 55.97 92 LEU A CA 1
ATOM 694 C C . LEU A 1 92 ? -31.372 -12.842 20.507 1.00 55.97 92 LEU A C 1
ATOM 696 O O . LEU A 1 92 ? -31.574 -14.053 20.473 1.00 55.97 92 LEU A O 1
ATOM 700 N N . ARG A 1 93 ? -32.356 -11.962 20.730 1.00 55.22 93 ARG A N 1
ATOM 701 C CA . ARG A 1 93 ? -33.753 -12.360 20.976 1.00 55.22 93 ARG A CA 1
ATOM 702 C C . ARG A 1 93 ? -34.414 -12.966 19.732 1.00 55.22 93 ARG A C 1
ATOM 704 O O . ARG A 1 93 ? -35.130 -13.953 19.867 1.00 55.22 93 ARG A O 1
ATOM 711 N N . GLU A 1 94 ? -34.155 -12.411 18.547 1.00 59.44 94 GLU A N 1
ATOM 712 C CA . GLU A 1 94 ? -34.680 -12.936 17.273 1.00 59.44 94 GLU A CA 1
ATOM 713 C C . GLU A 1 94 ? -34.046 -14.271 16.866 1.00 59.44 94 GLU A C 1
ATOM 715 O O . GLU A 1 94 ? -34.756 -15.157 16.399 1.00 59.44 94 GLU A O 1
ATOM 720 N N . VAL A 1 95 ? -32.735 -14.450 17.071 1.00 59.72 95 VAL A N 1
ATOM 721 C CA . VAL A 1 95 ? -32.028 -15.677 16.655 1.00 59.72 95 VAL A CA 1
ATOM 722 C C . VAL A 1 95 ? -32.229 -16.828 17.643 1.00 59.72 95 VAL A C 1
ATOM 724 O O . VAL A 1 95 ? -32.330 -17.979 17.227 1.00 59.72 95 VAL A O 1
ATOM 727 N N . THR A 1 96 ? -32.275 -16.550 18.950 1.00 62.97 96 THR A N 1
ATOM 728 C CA . THR A 1 96 ? -32.348 -17.613 19.973 1.00 62.97 96 THR A CA 1
ATOM 729 C C . THR A 1 96 ? -33.766 -17.923 20.447 1.00 62.97 96 THR A C 1
ATOM 731 O O . THR A 1 96 ? -33.964 -18.940 21.105 1.00 62.97 96 THR A O 1
ATOM 734 N N . GLY A 1 97 ? -34.755 -17.067 20.151 1.00 55.06 97 GLY A N 1
ATOM 735 C CA . GLY A 1 97 ? -36.150 -17.256 20.575 1.00 55.06 97 GLY A CA 1
ATOM 736 C C . GLY A 1 97 ? -36.371 -17.235 22.096 1.00 55.06 97 GLY A C 1
ATOM 737 O O . GLY A 1 97 ? -37.487 -17.466 22.559 1.00 55.06 97 GLY A O 1
ATOM 738 N N . LEU A 1 98 ? -35.328 -16.952 22.883 1.00 60.12 98 LEU A N 1
ATOM 739 C CA . LEU A 1 98 ? -35.344 -16.954 24.342 1.00 60.12 98 LEU A CA 1
ATOM 740 C C . LEU A 1 98 ? -35.469 -15.517 24.879 1.00 60.12 98 LEU A C 1
ATOM 742 O O . LEU A 1 98 ? -34.843 -14.590 24.350 1.00 60.12 98 LEU A O 1
ATOM 746 N N . PRO A 1 99 ? -36.264 -15.284 25.942 1.00 55.88 99 PRO A N 1
ATOM 747 C CA . PRO A 1 99 ? -36.368 -13.968 26.554 1.00 55.88 99 PRO A CA 1
ATOM 748 C C . PRO A 1 99 ? -35.018 -13.563 27.159 1.00 55.88 99 PRO A C 1
ATOM 750 O O . PRO A 1 99 ? -34.487 -14.223 28.047 1.00 55.88 99 PRO A O 1
ATOM 753 N N . VAL A 1 100 ? -34.465 -12.447 26.678 1.00 59.22 100 VAL A N 1
ATOM 754 C CA . VAL A 1 100 ? -33.245 -11.834 27.225 1.00 59.22 100 VAL A CA 1
ATOM 755 C C . VAL A 1 100 ? -33.493 -11.467 28.694 1.00 59.22 100 VAL A C 1
ATOM 757 O O . VAL A 1 100 ? -34.229 -10.520 28.965 1.00 59.22 100 VAL A O 1
ATOM 760 N N . LEU A 1 101 ? -32.901 -12.230 29.621 1.00 59.03 101 LEU A N 1
ATOM 761 C CA . LEU A 1 101 ? -33.035 -12.073 31.082 1.00 59.03 101 LEU A CA 1
ATOM 762 C C . LEU A 1 101 ? -32.308 -10.829 31.630 1.00 59.03 101 LEU A C 1
ATOM 764 O O . LEU A 1 101 ? -32.565 -10.404 32.751 1.00 59.03 101 LEU A O 1
ATOM 768 N N . GLY A 1 102 ? -31.423 -10.222 30.837 1.00 56.00 102 GLY A N 1
ATOM 769 C CA . GLY A 1 102 ? -30.726 -8.984 31.170 1.00 56.00 102 GLY A CA 1
ATOM 770 C C . GLY A 1 102 ? -29.546 -8.732 30.235 1.00 56.00 102 GLY A C 1
ATOM 771 O O . GLY A 1 102 ? -28.960 -9.666 29.691 1.00 56.00 102 GLY A O 1
ATOM 772 N N . THR A 1 103 ? -29.195 -7.464 30.032 1.00 61.09 103 THR A N 1
ATOM 773 C CA . THR A 1 103 ? -28.019 -7.049 29.257 1.00 61.09 103 THR A CA 1
ATOM 774 C C . THR A 1 103 ? -26.952 -6.533 30.212 1.00 61.09 103 THR A C 1
ATOM 776 O O . THR A 1 103 ? -27.200 -5.584 30.954 1.00 61.09 103 THR A O 1
ATOM 779 N N . VAL A 1 104 ? -25.754 -7.117 30.196 1.00 62.31 104 VAL A N 1
ATOM 780 C CA . VAL A 1 104 ? -24.621 -6.567 30.950 1.00 62.31 104 VAL A CA 1
ATOM 781 C C . VAL A 1 104 ? -23.993 -5.462 30.110 1.00 62.31 104 VAL A C 1
ATOM 783 O O . VAL A 1 104 ? -23.258 -5.725 29.158 1.00 62.31 104 VAL A O 1
ATOM 786 N N . THR A 1 105 ? -24.309 -4.211 30.437 1.00 57.81 105 THR A N 1
ATOM 787 C CA . THR A 1 105 ? -23.694 -3.051 29.789 1.00 57.81 105 THR A CA 1
ATOM 788 C C . THR A 1 105 ? -22.196 -3.051 30.075 1.00 57.81 105 THR A C 1
ATOM 790 O O . THR A 1 105 ? -21.765 -3.102 31.227 1.00 57.81 105 THR A O 1
ATOM 793 N N . MET A 1 106 ? -21.380 -2.991 29.023 1.00 60.78 106 MET A N 1
ATOM 794 C CA . MET A 1 106 ? -19.928 -2.930 29.163 1.00 60.78 106 MET A CA 1
ATOM 795 C C . MET A 1 106 ? -19.527 -1.631 29.876 1.00 60.78 106 MET A C 1
ATOM 797 O O . MET A 1 106 ? -19.647 -0.542 29.314 1.00 60.78 106 MET A O 1
ATOM 801 N N . LEU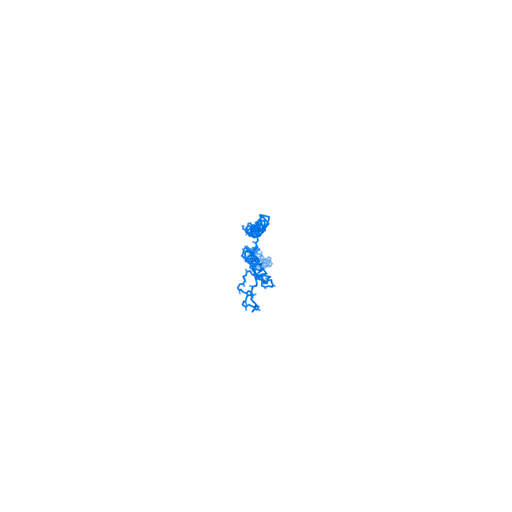 A 1 107 ? -19.025 -1.742 31.110 1.00 64.62 107 LEU A N 1
ATOM 802 C CA . LEU A 1 107 ? -18.521 -0.595 31.861 1.00 64.62 107 LEU A CA 1
ATOM 803 C C . LEU A 1 107 ? -17.214 -0.104 31.219 1.00 64.62 107 LEU A C 1
ATOM 805 O O . LEU A 1 107 ? -16.222 -0.837 31.123 1.00 64.62 107 LEU A O 1
ATOM 809 N N . SER A 1 108 ? -17.236 1.136 30.734 1.00 59.84 108 SER A N 1
ATOM 810 C CA . SER A 1 108 ? -16.124 1.753 30.012 1.00 59.84 108 SER A CA 1
ATOM 811 C C . SER A 1 108 ? -15.039 2.196 30.999 1.00 59.84 108 SER A C 1
ATOM 813 O O . SER A 1 108 ? -15.022 3.331 31.466 1.00 59.84 108 SER A O 1
ATOM 815 N N . THR A 1 109 ? -14.135 1.284 31.362 1.00 80.38 109 THR A N 1
ATOM 816 C CA . THR A 1 109 ? -12.968 1.599 32.197 1.00 80.38 109 THR A CA 1
ATOM 817 C C . THR A 1 109 ? -11.936 2.428 31.413 1.00 80.38 109 THR A C 1
ATOM 819 O O . THR A 1 109 ? -11.702 2.160 30.226 1.00 80.38 109 THR A O 1
ATOM 822 N N . PRO A 1 110 ? -11.258 3.410 32.044 1.00 76.94 110 PRO A N 1
ATOM 823 C CA . PRO A 1 110 ? -10.258 4.248 31.373 1.00 76.94 110 PRO A CA 1
ATOM 824 C C . PRO A 1 110 ? -9.101 3.430 30.774 1.00 76.94 110 PRO A C 1
ATOM 826 O O . PRO A 1 110 ? -8.584 3.776 29.711 1.00 76.94 110 PRO A O 1
ATOM 829 N N . GLU A 1 111 ? -8.754 2.294 31.380 1.00 78.75 111 GLU A N 1
ATOM 830 C CA . GLU A 1 111 ? -7.754 1.340 30.880 1.00 78.75 111 GLU A CA 1
ATOM 831 C C . GLU A 1 111 ? -8.146 0.733 29.524 1.00 78.75 111 GLU A C 1
ATOM 833 O O . GLU A 1 111 ? -7.333 0.703 28.596 1.00 78.75 111 GLU A O 1
ATOM 838 N N . ARG A 1 112 ? -9.415 0.326 29.363 1.00 75.62 112 ARG A N 1
ATOM 839 C CA . ARG A 1 112 ? -9.955 -0.182 28.089 1.00 75.62 112 ARG A CA 1
ATOM 840 C C . ARG A 1 112 ? -10.020 0.910 27.032 1.00 75.62 112 ARG A C 1
ATOM 842 O O . ARG A 1 112 ? -9.689 0.652 25.875 1.00 75.62 112 ARG A O 1
ATOM 849 N N . LYS A 1 113 ? -10.375 2.141 27.417 1.00 75.81 113 LYS A N 1
ATOM 850 C CA . LYS A 1 113 ? -10.361 3.296 26.505 1.00 75.81 113 LYS A CA 1
ATOM 851 C C . LYS A 1 113 ? -8.944 3.555 25.982 1.00 75.81 113 LYS A C 1
ATOM 853 O O . LYS A 1 113 ? -8.761 3.722 24.778 1.00 75.81 113 LYS A O 1
ATOM 858 N N . ARG A 1 114 ? -7.935 3.495 26.858 1.00 79.81 114 ARG A N 1
ATOM 859 C CA . ARG A 1 114 ? -6.517 3.672 26.503 1.00 79.81 114 ARG A CA 1
ATOM 860 C C . ARG A 1 114 ? -5.969 2.509 25.668 1.00 79.81 114 ARG A C 1
ATOM 862 O O . ARG A 1 114 ? -5.176 2.734 24.759 1.00 79.81 114 ARG A O 1
ATOM 869 N N . ALA A 1 115 ? -6.393 1.271 25.931 1.00 80.44 115 ALA A N 1
ATOM 870 C CA . ALA A 1 115 ? -6.056 0.108 25.105 1.00 80.44 115 ALA A CA 1
ATOM 871 C C . ALA A 1 115 ? -6.663 0.205 23.694 1.00 80.44 115 ALA A C 1
ATOM 873 O O . ALA A 1 115 ? -5.960 -0.011 22.710 1.00 80.44 115 ALA A O 1
ATOM 874 N N . ARG A 1 116 ? -7.932 0.617 23.586 1.00 81.62 116 ARG A N 1
ATOM 875 C CA . ARG A 1 116 ? -8.617 0.809 22.301 1.00 81.62 116 ARG A CA 1
ATOM 876 C C . ARG A 1 116 ? -7.991 1.933 21.478 1.00 81.62 116 ARG A C 1
ATOM 878 O O . ARG A 1 116 ? -7.748 1.734 20.295 1.00 81.62 116 ARG A O 1
ATOM 885 N N . TRP A 1 117 ? -7.659 3.065 22.102 1.00 82.12 117 TRP A N 1
ATOM 886 C CA . TRP A 1 117 ? -6.938 4.154 21.433 1.00 82.12 117 TRP A CA 1
ATOM 887 C C . TRP A 1 117 ? -5.554 3.723 20.938 1.00 82.12 117 TRP A C 1
ATOM 889 O O . TRP A 1 117 ? -5.213 4.016 19.799 1.00 82.12 117 TRP A O 1
ATOM 899 N N . ARG A 1 118 ? -4.783 2.969 21.735 1.00 86.56 118 ARG A N 1
ATOM 900 C CA . ARG A 1 118 ? -3.499 2.404 21.281 1.00 86.56 118 ARG A CA 1
ATOM 901 C C . ARG A 1 118 ? -3.669 1.449 20.099 1.00 86.56 118 ARG A C 1
ATOM 903 O O . ARG A 1 118 ? -2.889 1.528 19.160 1.00 86.56 118 ARG A O 1
ATOM 910 N N . GLY A 1 119 ? -4.694 0.596 20.120 1.00 83.69 119 GLY A N 1
ATOM 911 C CA . GLY A 1 119 ? -5.009 -0.297 19.002 1.00 83.69 119 GLY A CA 1
ATOM 912 C C . GLY A 1 119 ? -5.379 0.459 17.723 1.00 83.69 119 GLY A C 1
ATOM 913 O O . GLY A 1 119 ? -4.875 0.132 16.655 1.00 83.69 119 GLY A O 1
ATOM 914 N N . LEU A 1 120 ? -6.190 1.515 17.837 1.00 85.06 120 LEU A N 1
ATOM 915 C CA . LEU A 1 120 ? -6.536 2.397 16.717 1.00 85.06 120 LEU A CA 1
ATOM 916 C C . LEU A 1 120 ? -5.321 3.145 16.165 1.00 85.06 120 LEU A C 1
ATOM 918 O O . LEU A 1 120 ? -5.172 3.237 14.952 1.00 85.06 120 LEU A O 1
ATOM 922 N N . LEU A 1 121 ? -4.439 3.641 17.035 1.00 91.00 121 LEU A N 1
ATOM 923 C CA . LEU A 1 121 ? -3.198 4.295 16.618 1.00 91.00 121 LEU A CA 1
ATOM 924 C C . LEU A 1 121 ? -2.241 3.312 15.935 1.00 91.00 121 LEU A C 1
ATOM 926 O O . LEU A 1 121 ? -1.665 3.654 14.910 1.00 91.00 121 LEU A O 1
ATOM 930 N N . ALA A 1 122 ? -2.101 2.090 16.455 1.00 89.75 122 ALA A N 1
ATOM 931 C CA . ALA A 1 122 ? -1.276 1.054 15.838 1.00 89.75 122 ALA A CA 1
ATOM 932 C C . ALA A 1 122 ? -1.830 0.626 14.469 1.00 89.75 122 ALA A C 1
ATOM 934 O O . ALA A 1 122 ? -1.075 0.520 13.506 1.00 89.75 122 ALA A O 1
ATOM 935 N N . PHE A 1 123 ? -3.149 0.439 14.361 1.00 86.31 123 PHE A N 1
ATOM 936 C CA . PHE A 1 123 ? -3.812 0.117 13.098 1.00 86.31 123 PHE A CA 1
ATOM 937 C C . PHE A 1 123 ? -3.687 1.262 12.084 1.00 86.31 123 PHE A C 1
ATOM 939 O O . PHE A 1 123 ? -3.258 1.038 10.955 1.00 86.31 123 PHE A O 1
ATOM 946 N N . GLY A 1 124 ? -3.992 2.495 12.499 1.00 89.56 124 GLY A N 1
ATOM 947 C CA . GLY A 1 124 ? -3.862 3.684 11.655 1.00 89.56 124 GLY A CA 1
ATOM 948 C C . GLY A 1 124 ? -2.420 3.927 11.208 1.00 89.56 124 GLY A C 1
ATOM 949 O O . GLY A 1 124 ? -2.182 4.207 10.036 1.00 89.56 124 GLY A O 1
ATOM 950 N N . GLY A 1 125 ? -1.453 3.736 12.108 1.00 92.88 125 GLY A N 1
ATOM 951 C CA . GLY A 1 125 ? -0.026 3.797 11.798 1.00 92.88 125 GLY A CA 1
ATOM 952 C C . GLY A 1 125 ? 0.412 2.715 10.809 1.00 92.88 125 GLY A C 1
ATOM 953 O O . GLY A 1 125 ? 1.152 3.016 9.879 1.00 92.88 125 GLY A O 1
ATOM 954 N N . GLY A 1 126 ? -0.087 1.483 10.950 1.00 90.00 126 GLY A N 1
ATOM 955 C CA . GLY A 1 126 ? 0.191 0.389 10.015 1.00 90.00 126 GLY A CA 1
ATOM 956 C C . GLY A 1 126 ? -0.352 0.654 8.609 1.00 90.00 126 GLY A C 1
ATOM 957 O O . GLY A 1 126 ? 0.381 0.511 7.631 1.00 90.00 126 GLY A O 1
ATOM 958 N N . VAL A 1 127 ? -1.607 1.105 8.500 1.00 90.12 127 VAL A N 1
ATOM 959 C CA . VAL A 1 127 ? -2.220 1.470 7.209 1.00 90.12 127 VAL A CA 1
ATOM 960 C C . VAL A 1 127 ? -1.486 2.653 6.576 1.00 90.12 127 VAL A C 1
ATOM 962 O O . VAL A 1 127 ? -1.128 2.595 5.401 1.00 90.12 127 VAL A O 1
ATOM 965 N N . GLY A 1 128 ? -1.207 3.701 7.356 1.00 91.31 128 GLY A N 1
ATOM 966 C CA . GLY A 1 128 ? -0.455 4.865 6.887 1.00 91.31 128 GLY A CA 1
ATOM 967 C C . GLY A 1 128 ? 0.959 4.504 6.424 1.00 91.31 128 GLY A C 1
ATOM 968 O O . GLY A 1 128 ? 1.387 4.950 5.362 1.00 91.31 128 GLY A O 1
ATOM 969 N N . GLY A 1 129 ? 1.658 3.644 7.170 1.00 92.94 129 GLY A N 1
ATOM 970 C CA . GLY A 1 129 ? 2.987 3.147 6.815 1.00 92.94 129 GLY A CA 1
ATOM 971 C C . GLY A 1 129 ? 2.991 2.317 5.531 1.00 92.94 129 GLY A C 1
ATOM 972 O O . GLY A 1 129 ? 3.852 2.523 4.679 1.00 92.94 129 GLY A O 1
ATOM 973 N N . PHE A 1 130 ? 2.002 1.437 5.345 1.00 90.69 130 PHE A N 1
ATOM 974 C CA . PHE A 1 130 ? 1.850 0.663 4.110 1.00 90.69 130 PHE A CA 1
ATOM 975 C C . PHE A 1 130 ? 1.632 1.570 2.893 1.00 90.69 130 PHE A C 1
ATOM 977 O O . PHE A 1 130 ? 2.335 1.442 1.891 1.00 90.69 130 PHE A O 1
ATOM 984 N N . VAL A 1 131 ? 0.702 2.526 2.992 1.00 90.69 131 VAL A N 1
ATOM 985 C CA . VAL A 1 131 ? 0.431 3.487 1.910 1.00 90.69 131 VAL A CA 1
ATOM 986 C C . VAL A 1 131 ? 1.6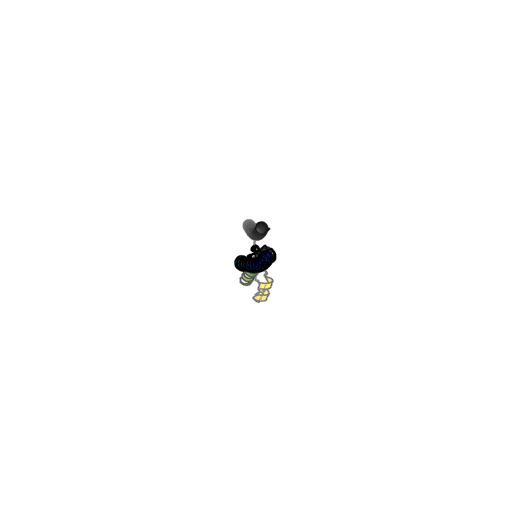71 4.332 1.614 1.00 90.69 131 VAL A C 1
ATOM 988 O O . VAL A 1 131 ? 2.044 4.485 0.451 1.00 90.69 131 VAL A O 1
ATOM 991 N N . GLY A 1 132 ? 2.353 4.823 2.652 1.00 91.19 132 GLY A N 1
ATOM 992 C CA . GLY A 1 132 ? 3.599 5.575 2.512 1.00 91.19 132 GLY A CA 1
ATOM 993 C C . GLY A 1 132 ? 4.698 4.777 1.805 1.00 91.19 132 GLY A C 1
ATOM 994 O O . GLY A 1 132 ? 5.351 5.309 0.909 1.00 91.19 132 GLY A O 1
ATOM 995 N N . ALA A 1 133 ? 4.862 3.494 2.139 1.00 91.00 133 ALA A N 1
ATOM 996 C CA . ALA A 1 133 ? 5.837 2.614 1.497 1.00 91.00 133 ALA A CA 1
ATOM 997 C C . ALA A 1 133 ? 5.523 2.374 0.012 1.00 91.00 133 ALA A C 1
ATOM 999 O O . ALA A 1 133 ? 6.431 2.426 -0.817 1.00 91.00 133 ALA A O 1
ATOM 1000 N N . VAL A 1 134 ? 4.248 2.167 -0.341 1.00 89.94 134 VAL A N 1
ATOM 1001 C CA . VAL A 1 134 ? 3.823 2.010 -1.743 1.00 89.94 134 VAL A CA 1
ATOM 1002 C C . VAL A 1 134 ? 4.096 3.290 -2.535 1.00 89.94 134 VAL A C 1
ATOM 1004 O O . VAL A 1 134 ? 4.674 3.219 -3.618 1.00 89.94 134 VAL A O 1
ATOM 1007 N N . ILE A 1 135 ? 3.756 4.462 -1.987 1.00 87.88 135 ILE A N 1
ATOM 1008 C CA . ILE A 1 135 ? 4.026 5.753 -2.637 1.00 87.88 135 ILE A CA 1
ATOM 1009 C C . ILE A 1 135 ? 5.536 5.954 -2.816 1.00 87.88 135 ILE A C 1
ATOM 1011 O O . ILE A 1 135 ? 5.990 6.229 -3.927 1.00 87.88 135 ILE A O 1
ATOM 1015 N N . ALA A 1 136 ? 6.333 5.751 -1.765 1.00 89.75 136 ALA A N 1
ATOM 1016 C CA . ALA A 1 136 ? 7.786 5.884 -1.836 1.00 89.75 136 ALA A CA 1
ATOM 1017 C C . ALA A 1 136 ? 8.400 4.945 -2.889 1.00 89.75 136 ALA A C 1
ATOM 1019 O O . ALA A 1 136 ? 9.240 5.375 -3.679 1.00 89.75 136 ALA A O 1
ATOM 1020 N N . ALA A 1 137 ? 7.937 3.694 -2.961 1.00 86.38 137 ALA A N 1
ATOM 1021 C CA . ALA A 1 137 ? 8.391 2.730 -3.958 1.00 86.38 137 ALA A CA 1
ATOM 1022 C C . ALA A 1 137 ? 8.008 3.146 -5.389 1.00 86.38 137 ALA A C 1
ATOM 1024 O O . ALA A 1 137 ? 8.833 3.038 -6.297 1.00 86.38 137 ALA A O 1
ATOM 1025 N N . THR A 1 138 ? 6.799 3.683 -5.599 1.00 86.81 138 THR A N 1
ATOM 1026 C CA . THR A 1 138 ? 6.387 4.200 -6.918 1.00 86.81 138 THR A CA 1
ATOM 1027 C C . THR A 1 138 ? 7.221 5.396 -7.367 1.00 86.81 138 THR A C 1
ATOM 1029 O O . THR A 1 138 ? 7.648 5.439 -8.520 1.00 86.81 138 THR A O 1
ATOM 1032 N N . VAL A 1 139 ? 7.509 6.334 -6.459 1.00 86.44 139 VAL A N 1
ATOM 1033 C CA . VAL A 1 139 ? 8.339 7.511 -6.747 1.00 86.44 139 VAL A CA 1
ATOM 1034 C C . VAL A 1 139 ? 9.781 7.093 -7.032 1.00 86.44 139 VAL A C 1
ATOM 1036 O O . VAL A 1 139 ? 10.356 7.533 -8.026 1.00 86.44 139 VAL A O 1
ATOM 1039 N N . ALA A 1 140 ? 10.344 6.186 -6.229 1.00 85.94 140 ALA A N 1
ATOM 1040 C CA . ALA A 1 140 ? 11.685 5.651 -6.447 1.00 85.94 140 ALA A CA 1
ATOM 1041 C C . ALA A 1 140 ? 11.810 4.964 -7.815 1.00 85.94 140 ALA A C 1
ATOM 1043 O O . ALA A 1 140 ? 12.765 5.216 -8.544 1.00 85.94 140 ALA A O 1
ATOM 1044 N N . LEU A 1 141 ? 10.822 4.152 -8.207 1.00 81.62 141 LEU A N 1
ATOM 1045 C CA . LEU A 1 141 ? 10.801 3.545 -9.538 1.00 81.62 141 LEU A CA 1
ATOM 1046 C C . LEU A 1 141 ? 10.688 4.583 -10.656 1.00 81.62 141 LEU A C 1
ATOM 1048 O O . LEU A 1 141 ? 11.353 4.430 -11.676 1.00 81.62 141 LEU A O 1
ATOM 1052 N N . SER A 1 142 ? 9.886 5.633 -10.468 1.00 79.88 142 SER A N 1
ATOM 1053 C CA . SER A 1 142 ? 9.754 6.698 -11.468 1.00 79.88 142 SER A CA 1
ATOM 1054 C C . SER A 1 142 ? 11.050 7.491 -11.669 1.00 79.88 142 SER A C 1
ATOM 1056 O O . SER A 1 142 ? 11.362 7.846 -12.797 1.00 79.88 142 SER A O 1
ATOM 1058 N N . LEU A 1 143 ? 11.835 7.696 -10.604 1.00 79.25 143 LEU A N 1
ATOM 1059 C CA . LEU A 1 143 ? 13.143 8.363 -10.648 1.00 79.25 143 LEU A CA 1
ATOM 1060 C C . LEU A 1 143 ? 14.231 7.511 -11.311 1.00 79.25 143 LEU A C 1
ATOM 1062 O O . LEU A 1 143 ? 15.162 8.059 -11.880 1.00 79.25 143 LEU A O 1
ATOM 1066 N N . ILE A 1 144 ? 14.141 6.181 -11.213 1.00 78.81 144 ILE A N 1
ATOM 1067 C CA . ILE A 1 144 ? 15.115 5.256 -11.821 1.00 78.81 144 ILE A CA 1
ATOM 1068 C C . ILE A 1 144 ? 14.843 5.066 -13.324 1.00 78.81 144 ILE A C 1
ATOM 1070 O O . ILE A 1 144 ? 15.737 4.668 -14.068 1.00 78.81 144 ILE A O 1
ATOM 1074 N N . GLN A 1 145 ? 13.602 5.290 -13.763 1.00 66.88 145 GLN A N 1
ATOM 1075 C CA . GLN A 1 145 ? 13.158 5.062 -15.143 1.00 66.88 145 GLN A CA 1
ATOM 1076 C C . GLN A 1 145 ? 13.012 6.340 -15.987 1.00 66.88 145 GLN A C 1
ATOM 1078 O O . GLN A 1 145 ? 12.739 6.214 -17.181 1.00 66.88 145 GLN A O 1
ATOM 1083 N N . GLY A 1 146 ? 13.139 7.526 -15.384 1.00 57.97 146 GLY A N 1
ATOM 1084 C CA . GLY A 1 146 ? 13.167 8.825 -16.069 1.00 57.97 146 GLY A CA 1
ATOM 1085 C C . GLY A 1 146 ? 14.589 9.305 -16.300 1.00 57.97 146 GLY A C 1
ATOM 1086 O O . GLY A 1 146 ? 14.807 9.939 -17.353 1.00 57.97 146 GLY A O 1
#

Sequence (146 aa):
MTQLNRDYAVHKSNYDSLVARRESANIAVEMDNQSGIADFRLIDPPSLPIKPSAPDRTRLMPLAGLAGLAAGLALTFLISQLKPAFSDSRSLREVTGLPVLGTVTMLSTPERKRARWRGLLAFGGGVGGFVGAVIAATVALSLIQG

Organism: NCBI:txid1076179

InterPro domains:
  IPR032807 Tyrosine-protein kinase, G-rich domain [PF13807] (3-78)
  IPR050445 Bacterial polysaccharide biosynthesis and export [PTHR32309] (3-116)

Mean predicted aligned error: 18.98 Å

pLDDT: mean 72.22, std 13.74, range [50.22, 92.94]

Nearest PDB structures (foldseek):
  6feh-assembly1_A  TM=3.481E-01  e=7.457E+00  Homo sapiens

Secondary structure (DSSP, 8-state):
--HHHHHHHHHHHHHHHHHHHHHHHHHHHHHHHHHTS------------SS-SS--HHHHHHHHHHHHHHHHHHHHHHHHHHS-----HHHHHHHH-S-----------HHHHHHHHHHHHHHHHHHHHHHHHHHHHHHHHHHHH-

Solvent-accessible surface area (backbone atoms only — not comparable to full-atom values): 8855 Å² total; per-residue (Å²): 132,71,62,63,61,49,54,53,50,51,55,50,52,53,50,54,52,54,50,51,52,52,53,52,50,50,50,53,52,52,51,51,64,66,59,66,63,71,80,77,69,82,76,70,76,82,77,71,73,91,57,77,93,58,76,64,61,72,60,48,50,62,52,52,49,50,49,51,53,51,48,53,52,51,50,52,51,52,52,48,61,76,48,75,77,82,81,46,75,66,60,51,33,71,75,65,74,48,85,78,90,71,81,85,75,82,79,86,45,70,66,58,53,53,50,50,51,51,51,50,50,51,50,52,48,49,53,51,49,51,53,49,51,49,51,51,52,41,52,53,51,51,66,75,74,108

F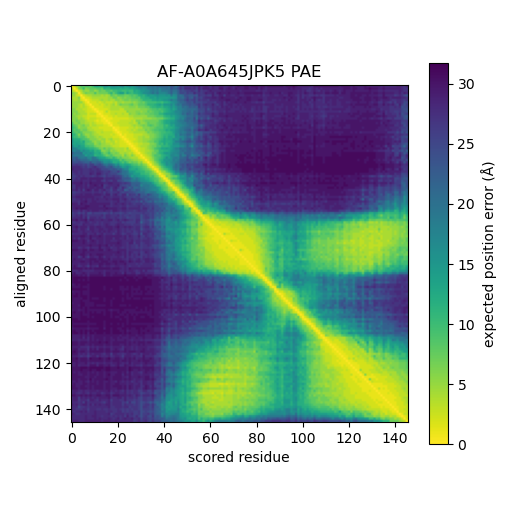oldseek 3Di:
DPVVVVVVVVVVVVVVVVVVVVVVVVVVVVVVVVPVPPPPPPDDDPPPPLDPPDPPVLVVLVVVLVVVVVVVVVVVVVVCVVDPPPPDPVVVCVVVVDPDPDDDPDDDDVVVVVVVVVVVVVVVVVNVVSVVVSVVVSVVVVVVSD